Protein AF-A0A914XVG4-F1 (afdb_monomer)

Radius of gyration: 18.45 Å; Cα contacts (8 Å, |Δi|>4): 211; chains: 1; bounding box: 44×39×47 Å

Sequence (156 aa):
MTEAEPIITEIVVTSEISKLAYEGNNMTSNFVELHRAWIVKGKYPEVLQEAWNVYNKKKKSYNTSPSEYSSITRHYVAMALSLGGIELELFELQSDEQLLSIFLQVTFALAVAETELKFEHRDLHWSNILITEDDERPFLQYRWKGTKYTVPTFGV

Structure (mmCIF, N/CA/C/O backbone):
data_AF-A0A914XVG4-F1
#
_entry.id   AF-A0A914XVG4-F1
#
loop_
_atom_site.group_PDB
_atom_site.id
_atom_site.type_symbol
_atom_site.label_atom_id
_atom_site.label_alt_id
_atom_site.label_comp_id
_atom_site.label_asym_id
_atom_site.label_entity_id
_atom_site.label_seq_id
_atom_site.pdbx_PDB_ins_code
_atom_site.Cartn_x
_atom_site.Cartn_y
_atom_site.Cartn_z
_atom_site.occupancy
_atom_site.B_iso_or_equiv
_atom_site.auth_seq_id
_atom_site.auth_comp_id
_atom_site.auth_asym_id
_atom_site.auth_atom_id
_atom_site.pdbx_PDB_model_num
ATOM 1 N N . MET A 1 1 ? 5.856 -23.509 -17.636 1.00 46.81 1 MET A N 1
ATOM 2 C CA . MET A 1 1 ? 4.634 -22.750 -17.286 1.00 46.81 1 MET A CA 1
ATOM 3 C C . MET A 1 1 ? 4.758 -22.131 -15.884 1.00 46.81 1 MET A C 1
ATOM 5 O O . MET A 1 1 ? 3.755 -21.909 -15.239 1.00 46.81 1 MET A O 1
ATOM 9 N N . THR A 1 2 ? 5.975 -21.825 -15.415 1.00 56.88 2 THR A N 1
ATOM 10 C CA . THR A 1 2 ? 6.296 -21.666 -13.981 1.00 56.88 2 THR A CA 1
ATOM 11 C C . THR A 1 2 ? 6.742 -20.256 -13.564 1.00 56.88 2 THR A C 1
ATOM 13 O O . THR A 1 2 ? 6.841 -19.994 -12.376 1.00 56.88 2 THR A O 1
ATOM 16 N N . GLU A 1 3 ? 6.997 -19.325 -14.493 1.00 67.44 3 GLU A N 1
ATOM 17 C CA . GLU A 1 3 ? 7.502 -17.975 -14.148 1.00 67.44 3 GLU A CA 1
ATOM 18 C C . GLU A 1 3 ? 6.398 -16.932 -13.888 1.00 67.44 3 GLU A C 1
ATOM 20 O O . GLU A 1 3 ? 6.654 -15.914 -13.256 1.00 67.44 3 GLU A O 1
ATOM 25 N N . ALA A 1 4 ? 5.169 -17.162 -14.364 1.00 78.00 4 ALA A N 1
ATOM 26 C CA . ALA A 1 4 ? 4.093 -16.164 -14.306 1.00 78.00 4 ALA A CA 1
ATOM 27 C C . ALA A 1 4 ? 3.143 -16.328 -13.107 1.00 78.00 4 ALA A C 1
ATOM 29 O O . ALA A 1 4 ? 2.458 -15.373 -12.747 1.00 7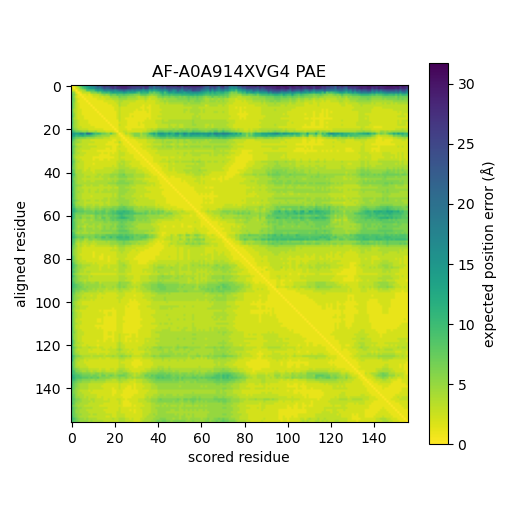8.00 4 ALA A O 1
ATOM 30 N N . GLU A 1 5 ? 3.089 -17.513 -12.491 1.00 84.75 5 GLU A N 1
ATOM 31 C CA . GLU A 1 5 ? 2.145 -17.819 -11.405 1.00 84.75 5 GLU A CA 1
ATOM 32 C C . GLU A 1 5 ? 2.267 -16.875 -10.196 1.00 84.75 5 GLU A C 1
ATOM 34 O O . GLU A 1 5 ? 1.223 -16.405 -9.736 1.00 84.75 5 GLU A O 1
ATOM 39 N N . PRO A 1 6 ? 3.474 -16.504 -9.713 1.00 88.19 6 PRO A N 1
ATOM 40 C CA . PRO A 1 6 ? 3.588 -15.566 -8.595 1.00 88.19 6 PRO A CA 1
ATOM 41 C C . PRO A 1 6 ? 3.013 -14.186 -8.929 1.00 88.19 6 PRO A C 1
ATOM 43 O O . PRO A 1 6 ? 2.318 -13.588 -8.116 1.00 88.19 6 PRO A O 1
ATOM 46 N N . ILE A 1 7 ? 3.236 -13.705 -10.155 1.00 90.69 7 ILE A N 1
ATOM 47 C CA . ILE A 1 7 ? 2.773 -12.382 -10.589 1.00 90.69 7 ILE A CA 1
ATOM 48 C C . ILE A 1 7 ? 1.251 -12.367 -10.760 1.00 90.69 7 ILE A C 1
ATOM 50 O O . ILE A 1 7 ? 0.591 -11.404 -10.386 1.00 90.69 7 ILE A O 1
ATOM 54 N N . ILE A 1 8 ? 0.681 -13.440 -11.312 1.00 91.56 8 ILE A N 1
ATOM 55 C CA . ILE A 1 8 ? -0.776 -13.590 -11.415 1.00 91.56 8 ILE A CA 1
ATOM 56 C C . ILE A 1 8 ? -1.398 -13.636 -10.019 1.00 91.56 8 ILE A C 1
ATOM 58 O O . ILE A 1 8 ? -2.418 -12.989 -9.793 1.00 91.56 8 ILE A O 1
ATOM 62 N N . THR A 1 9 ? -0.778 -14.373 -9.094 1.00 93.44 9 THR A N 1
ATOM 63 C CA . THR A 1 9 ? -1.239 -14.465 -7.703 1.00 93.44 9 THR A CA 1
ATOM 64 C C . THR A 1 9 ? -1.269 -13.088 -7.053 1.00 93.44 9 THR A C 1
ATOM 66 O O . THR A 1 9 ? -2.299 -12.731 -6.492 1.00 93.44 9 THR A O 1
ATOM 69 N N . GLU A 1 10 ? -0.209 -12.291 -7.207 1.00 94.81 10 GLU A N 1
ATOM 70 C CA . GLU A 1 10 ? -0.159 -10.915 -6.700 1.00 94.81 10 GLU A CA 1
ATOM 71 C C . GLU A 1 10 ? -1.318 -10.074 -7.248 1.00 94.81 10 GLU A C 1
ATOM 73 O O . GLU A 1 10 ? -2.114 -9.554 -6.478 1.00 94.81 10 GLU A O 1
ATOM 78 N N . ILE A 1 11 ? -1.503 -10.032 -8.575 1.00 96.06 11 ILE A N 1
ATOM 79 C CA . ILE A 1 11 ? -2.584 -9.252 -9.203 1.00 96.06 11 ILE A CA 1
ATOM 80 C C . ILE A 1 11 ? -3.961 -9.667 -8.667 1.00 96.06 11 ILE A C 1
ATOM 82 O O . ILE A 1 11 ? -4.796 -8.807 -8.379 1.00 96.06 11 ILE A O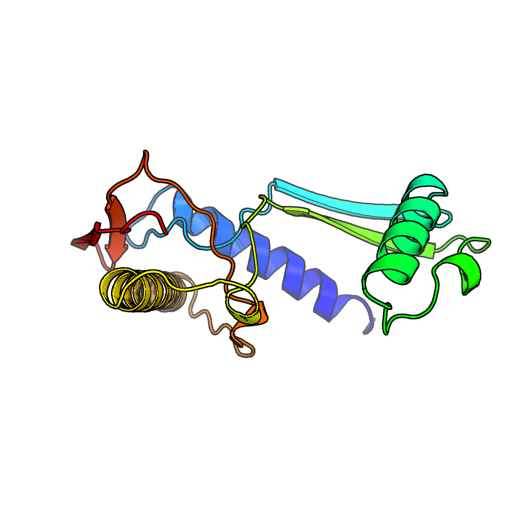 1
ATOM 86 N N . VAL A 1 12 ? -4.219 -10.976 -8.563 1.00 96.25 12 VAL A N 1
ATOM 87 C CA . VAL A 1 12 ? -5.501 -11.499 -8.071 1.00 96.25 12 VAL A CA 1
ATOM 88 C C . VAL A 1 12 ? -5.699 -11.115 -6.611 1.00 96.25 12 VAL A C 1
ATOM 90 O O . VAL A 1 12 ? -6.747 -10.574 -6.274 1.00 96.25 12 VAL A O 1
ATOM 93 N N . VAL A 1 13 ? -4.696 -11.335 -5.760 1.00 96.62 13 VAL A N 1
ATOM 94 C CA . VAL A 1 13 ? -4.773 -10.993 -4.337 1.00 96.62 13 VAL A CA 1
ATOM 95 C C . VAL A 1 13 ? -5.015 -9.499 -4.166 1.00 96.62 13 VAL A C 1
ATOM 97 O O . VAL A 1 13 ? -6.006 -9.147 -3.529 1.00 96.62 13 VAL A O 1
ATOM 100 N N . THR A 1 14 ? -4.202 -8.629 -4.781 1.00 96.94 14 THR A N 1
ATOM 101 C CA . THR A 1 14 ? -4.372 -7.170 -4.693 1.00 96.94 14 THR A CA 1
ATOM 102 C C . THR A 1 14 ? -5.751 -6.738 -5.198 1.00 96.94 14 THR A C 1
ATOM 104 O O . THR A 1 14 ? -6.389 -5.870 -4.600 1.00 96.94 14 THR A O 1
ATOM 107 N N . SER A 1 15 ? -6.258 -7.364 -6.267 1.00 96.69 15 SER A N 1
ATOM 108 C CA . SER A 1 15 ? -7.597 -7.084 -6.791 1.00 96.69 15 SER A CA 1
ATOM 109 C C . SER A 1 15 ? -8.709 -7.478 -5.817 1.00 96.69 15 SER A C 1
ATOM 111 O O . SER A 1 15 ? -9.634 -6.691 -5.624 1.00 96.69 15 SER A O 1
ATOM 113 N N . GLU A 1 16 ? -8.644 -8.660 -5.198 1.00 97.06 16 GLU A N 1
ATOM 114 C CA . GLU A 1 16 ? -9.682 -9.117 -4.268 1.00 97.06 16 GLU A CA 1
ATOM 115 C C . GLU A 1 16 ? -9.678 -8.315 -2.960 1.00 97.06 16 GLU A C 1
ATOM 117 O O . GLU A 1 16 ? -10.743 -7.894 -2.509 1.00 97.06 16 GLU A O 1
ATOM 122 N N . ILE A 1 17 ? -8.506 -8.015 -2.383 1.00 96.69 17 ILE A N 1
ATOM 123 C CA . ILE A 1 17 ? -8.431 -7.214 -1.146 1.00 96.69 17 ILE A CA 1
ATOM 124 C C . ILE A 1 17 ? -8.872 -5.760 -1.366 1.00 96.69 17 ILE A C 1
ATOM 126 O O . ILE A 1 17 ? -9.476 -5.172 -0.472 1.00 96.69 17 ILE A O 1
ATOM 130 N N . SER A 1 18 ? -8.666 -5.197 -2.566 1.00 96.75 18 SER A N 1
ATOM 131 C CA . SER A 1 18 ? -9.144 -3.846 -2.914 1.00 96.75 18 SER A CA 1
ATOM 132 C C . SER A 1 18 ? -10.669 -3.731 -2.829 1.00 96.75 18 SER A C 1
ATOM 134 O O . SER A 1 18 ? -11.205 -2.683 -2.474 1.00 96.75 18 SER A O 1
ATOM 136 N N . LYS A 1 19 ? -11.397 -4.815 -3.127 1.00 96.25 19 LYS A N 1
ATOM 137 C CA . LYS A 1 19 ? -12.869 -4.815 -3.124 1.00 96.25 19 LYS A CA 1
ATOM 138 C C . LYS A 1 19 ? -13.464 -4.700 -1.720 1.00 96.25 19 LYS A C 1
ATOM 140 O O . LYS A 1 19 ? -14.621 -4.300 -1.596 1.00 96.25 19 LYS A O 1
ATOM 145 N N . LEU A 1 20 ? -12.681 -4.987 -0.674 1.00 97.44 20 LEU A N 1
ATOM 146 C CA . LEU A 1 20 ? -13.118 -4.894 0.724 1.00 97.44 20 LEU A CA 1
ATOM 147 C C . LEU A 1 20 ? -13.504 -3.460 1.138 1.00 97.44 20 LEU A C 1
ATOM 149 O O . LEU A 1 20 ? -14.150 -3.279 2.170 1.00 97.44 20 LEU A O 1
ATOM 153 N N . ALA A 1 21 ? -13.160 -2.445 0.339 1.00 96.12 21 ALA A N 1
ATOM 154 C CA . ALA A 1 21 ? -13.480 -1.049 0.623 1.00 96.12 21 ALA A CA 1
ATOM 155 C C . ALA A 1 21 ? -14.953 -0.668 0.381 1.00 96.12 21 ALA A C 1
ATOM 157 O O . ALA A 1 21 ? -15.429 0.299 0.977 1.00 96.12 21 ALA A O 1
ATOM 158 N N . TYR A 1 22 ? -15.689 -1.386 -0.477 1.00 91.06 22 TYR A N 1
ATOM 159 C CA . TYR A 1 22 ? -16.928 -0.843 -1.056 1.00 91.06 22 TYR A CA 1
ATOM 160 C C . TYR A 1 22 ? -18.219 -1.338 -0.403 1.00 91.06 22 TYR A C 1
ATOM 162 O O . TYR A 1 22 ? -19.072 -0.523 -0.049 1.00 91.06 22 TYR A O 1
ATOM 170 N N . GLU A 1 23 ? -18.394 -2.648 -0.222 1.00 81.06 23 GLU A N 1
ATOM 171 C CA . GLU A 1 23 ? -19.638 -3.193 0.329 1.00 81.06 23 GLU A CA 1
ATOM 172 C C . GLU A 1 23 ? -19.479 -4.602 0.907 1.00 81.06 23 GLU A C 1
ATOM 174 O O . GLU A 1 23 ? -18.528 -5.315 0.608 1.00 81.06 23 GLU A O 1
ATOM 179 N N . GLY A 1 24 ? -20.431 -5.004 1.754 1.00 90.62 24 GLY A N 1
ATOM 180 C CA . GLY A 1 24 ? -20.482 -6.340 2.349 1.00 90.62 24 GLY A CA 1
ATOM 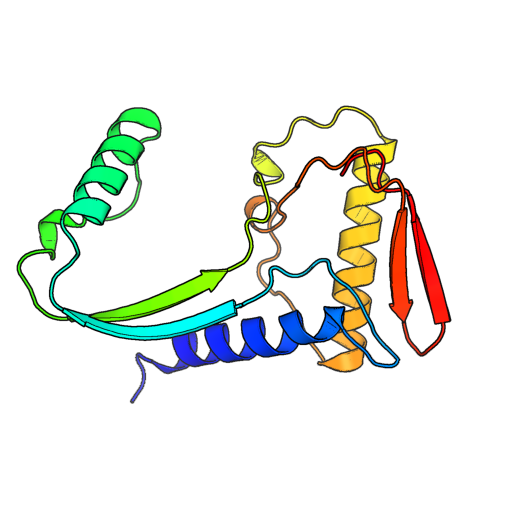181 C C . GLY A 1 24 ? -20.687 -6.328 3.861 1.00 90.62 24 GLY A C 1
ATOM 182 O O . GLY A 1 24 ? -20.982 -5.296 4.467 1.00 90.62 24 GLY A O 1
ATOM 183 N N . ASN A 1 25 ? -20.560 -7.499 4.485 1.00 95.44 25 ASN A N 1
ATOM 184 C CA . ASN A 1 25 ? -20.602 -7.657 5.946 1.00 95.44 25 ASN A CA 1
ATOM 185 C C . ASN A 1 25 ? -19.219 -7.524 6.599 1.00 95.44 25 ASN A C 1
ATOM 187 O O . ASN A 1 25 ? -19.138 -7.395 7.822 1.00 95.44 25 ASN A O 1
ATOM 191 N N . ASN A 1 26 ? -18.163 -7.526 5.789 1.00 97.94 26 ASN A N 1
ATOM 192 C CA . ASN A 1 26 ? -16.779 -7.334 6.186 1.00 97.94 26 ASN A CA 1
ATOM 193 C C . ASN A 1 26 ? -16.190 -6.253 5.269 1.00 97.94 26 ASN A C 1
ATOM 195 O O . ASN A 1 26 ? -16.166 -6.442 4.059 1.00 97.94 26 ASN A O 1
ATOM 199 N N . MET A 1 27 ? -15.806 -5.102 5.822 1.00 98.19 27 MET A N 1
ATOM 200 C CA . MET A 1 27 ? -15.360 -3.936 5.059 1.00 98.19 27 MET A CA 1
ATOM 201 C C . MET A 1 27 ? -14.198 -3.216 5.741 1.00 98.19 27 MET A C 1
ATOM 203 O O . MET A 1 27 ? -14.248 -2.962 6.949 1.00 98.19 27 MET A O 1
ATOM 207 N N . THR A 1 28 ? -13.198 -2.847 4.944 1.00 98.25 28 THR A N 1
ATOM 208 C CA . THR A 1 28 ? -12.021 -2.054 5.324 1.00 98.25 28 THR A CA 1
ATOM 209 C C . THR A 1 28 ? -11.486 -1.317 4.097 1.00 98.25 28 THR A C 1
ATOM 211 O O . THR A 1 28 ? -11.481 -1.870 3.002 1.00 98.25 28 THR A O 1
ATOM 214 N N . SER A 1 29 ? -11.017 -0.082 4.274 1.00 96.25 29 SER A N 1
ATOM 215 C CA . SER A 1 29 ? -10.405 0.729 3.212 1.00 96.25 29 SER A CA 1
ATOM 216 C C . SER A 1 29 ? -8.880 0.826 3.334 1.00 96.25 29 SER A C 1
ATOM 218 O O . SER A 1 29 ? -8.283 1.736 2.770 1.00 96.25 29 SER A O 1
ATOM 220 N N . ASN A 1 30 ? -8.254 -0.046 4.128 1.00 97.38 30 ASN A N 1
ATOM 221 C CA . ASN A 1 30 ? -6.845 0.084 4.518 1.00 97.38 30 ASN A CA 1
ATOM 222 C C . ASN A 1 30 ? -5.872 -0.680 3.610 1.00 97.38 30 ASN A C 1
ATOM 224 O O . ASN A 1 30 ? -4.664 -0.547 3.771 1.00 97.38 30 ASN A O 1
ATOM 228 N N . PHE A 1 31 ? -6.372 -1.472 2.659 1.00 97.62 31 PHE A N 1
ATOM 229 C CA . PHE A 1 31 ? -5.533 -2.044 1.608 1.00 97.62 31 PHE A CA 1
ATOM 230 C C . PHE A 1 31 ? -5.388 -1.054 0.454 1.00 97.62 31 PHE A C 1
ATOM 232 O O . PHE A 1 31 ? -6.341 -0.361 0.095 1.00 97.62 31 PHE A O 1
ATOM 239 N N . VAL A 1 32 ? -4.199 -1.007 -0.148 1.00 96.12 32 VAL A N 1
ATOM 240 C CA . VAL A 1 32 ? -3.939 -0.161 -1.316 1.00 96.12 32 VAL A CA 1
ATOM 241 C C . VAL A 1 32 ? -4.803 -0.624 -2.488 1.00 96.12 32 VAL A C 1
ATOM 243 O O . VAL A 1 32 ? -4.742 -1.783 -2.897 1.00 96.12 32 VAL A O 1
ATOM 246 N N . GLU A 1 33 ? -5.594 0.294 -3.040 1.00 96.81 33 GLU A N 1
ATOM 247 C CA . GLU A 1 33 ? -6.491 -0.007 -4.153 1.00 96.81 33 GLU A CA 1
ATOM 248 C C . GLU A 1 33 ? -5.705 -0.262 -5.447 1.00 96.81 33 GLU A C 1
ATOM 250 O O . GLU A 1 33 ? -4.916 0.574 -5.892 1.00 96.81 33 GLU A O 1
ATOM 255 N N . LEU A 1 34 ? -5.972 -1.400 -6.088 1.00 97.44 34 LEU A N 1
ATOM 256 C CA . LEU A 1 34 ? -5.576 -1.677 -7.462 1.00 97.44 34 LEU A CA 1
ATOM 257 C C . LEU A 1 34 ? -6.589 -1.081 -8.432 1.00 97.44 34 LEU A C 1
ATOM 259 O O . LEU A 1 34 ? -7.667 -1.633 -8.645 1.00 97.44 34 LEU A O 1
ATOM 263 N N . HIS A 1 35 ? -6.193 -0.009 -9.113 1.00 96.88 35 HIS A N 1
ATOM 264 C CA . HIS A 1 35 ? -7.017 0.577 -10.161 1.00 96.88 35 HIS A CA 1
ATOM 265 C C . HIS A 1 35 ? -7.005 -0.286 -11.423 1.00 96.88 35 HIS A C 1
ATOM 267 O O . HIS A 1 35 ? -8.055 -0.540 -12.017 1.00 96.88 35 HIS A O 1
ATOM 273 N N . ARG A 1 36 ? -5.811 -0.693 -11.884 1.00 97.00 36 ARG A N 1
ATOM 274 C CA . ARG A 1 36 ? -5.615 -1.456 -13.131 1.00 97.00 36 ARG A CA 1
ATOM 275 C C . ARG A 1 36 ? -4.294 -2.222 -13.131 1.00 97.00 36 ARG A C 1
ATOM 277 O O . ARG A 1 36 ? -3.305 -1.756 -12.575 1.00 97.00 36 ARG A O 1
ATOM 284 N N . ALA A 1 37 ? -4.263 -3.338 -13.855 1.00 96.69 37 ALA A N 1
ATOM 285 C CA . ALA A 1 37 ? -3.046 -4.076 -14.178 1.00 96.69 37 ALA A CA 1
ATOM 286 C C . ALA A 1 37 ? -2.947 -4.318 -15.692 1.00 96.69 37 ALA A C 1
ATOM 288 O O . ALA A 1 37 ? -3.953 -4.576 -16.357 1.00 96.69 37 ALA A O 1
ATOM 289 N N . TRP A 1 38 ? -1.734 -4.251 -16.240 1.00 95.88 38 TRP A N 1
ATOM 290 C CA . TRP A 1 38 ? -1.452 -4.496 -17.654 1.00 95.88 38 TRP A CA 1
ATOM 291 C C . TRP A 1 38 ? -0.273 -5.442 -17.824 1.00 95.88 38 TRP A C 1
ATOM 293 O O . TRP A 1 38 ? 0.723 -5.343 -17.109 1.00 95.88 38 TRP A O 1
ATOM 303 N N . ILE A 1 39 ? -0.351 -6.285 -18.853 1.00 94.25 39 ILE A N 1
ATOM 304 C CA . ILE A 1 39 ? 0.820 -6.954 -19.416 1.00 94.25 39 ILE A CA 1
ATOM 305 C C . ILE A 1 39 ? 1.317 -6.087 -20.570 1.00 94.25 39 ILE A C 1
ATOM 307 O O . ILE A 1 39 ? 0.609 -5.878 -21.556 1.00 94.25 39 ILE A O 1
ATOM 311 N N . VAL A 1 40 ? 2.536 -5.576 -20.446 1.00 94.62 40 VAL A N 1
ATOM 312 C CA . VAL A 1 40 ? 3.163 -4.688 -21.427 1.00 94.62 40 VAL A CA 1
ATOM 313 C C . VAL A 1 40 ? 4.313 -5.428 -22.095 1.00 94.62 40 VAL A C 1
ATOM 315 O O . VAL A 1 40 ? 5.069 -6.131 -21.432 1.00 94.62 40 VAL A O 1
ATOM 318 N N . LYS A 1 41 ? 4.478 -5.264 -23.410 1.00 95.81 41 LYS A N 1
ATOM 319 C CA . LYS A 1 41 ? 5.628 -5.789 -24.155 1.00 95.81 41 LYS A CA 1
ATOM 320 C C . LYS A 1 41 ? 6.376 -4.641 -24.815 1.00 95.81 41 LYS A C 1
ATOM 322 O O . LYS A 1 41 ? 5.803 -3.929 -25.633 1.00 95.81 41 LYS A O 1
ATOM 327 N N . GLY A 1 42 ? 7.654 -4.479 -24.496 1.00 96.00 42 GLY A N 1
ATOM 328 C CA . GLY A 1 42 ? 8.446 -3.377 -25.035 1.00 96.00 42 GLY A CA 1
ATOM 329 C C . GLY A 1 42 ? 9.854 -3.314 -24.467 1.00 96.00 42 GLY A C 1
ATOM 330 O O . GLY A 1 42 ? 10.269 -4.183 -23.703 1.00 96.00 42 GLY A O 1
ATOM 331 N N . LYS A 1 43 ? 10.590 -2.283 -24.879 1.00 96.56 43 LYS A N 1
ATOM 332 C CA . LYS A 1 43 ? 11.840 -1.861 -24.239 1.00 96.56 43 LYS A CA 1
ATOM 333 C C . LYS A 1 43 ? 11.524 -1.072 -22.969 1.00 96.56 43 LYS A C 1
ATOM 335 O O . LYS A 1 43 ? 10.439 -0.500 -22.866 1.00 96.56 43 LYS A O 1
ATOM 340 N N . TYR A 1 44 ? 12.466 -1.011 -22.032 1.00 95.75 44 TYR A N 1
ATOM 341 C CA . TYR A 1 44 ? 12.265 -0.241 -20.805 1.00 95.75 44 TYR A CA 1
ATOM 342 C C . TYR A 1 44 ? 12.180 1.270 -21.125 1.00 95.75 44 TYR A C 1
ATOM 344 O O . TYR A 1 44 ? 13.117 1.801 -21.732 1.00 95.75 44 TYR A O 1
ATOM 352 N N . PRO A 1 45 ? 11.090 1.974 -20.760 1.00 94.94 45 PRO A N 1
ATOM 353 C CA . PRO A 1 45 ? 10.880 3.376 -21.131 1.00 94.94 45 PRO A CA 1
ATOM 354 C C . PRO A 1 45 ? 11.999 4.298 -20.644 1.00 94.94 45 PRO A C 1
ATOM 356 O O . PRO A 1 45 ? 12.376 4.243 -19.477 1.00 94.94 45 PRO A O 1
ATOM 359 N N . GLU A 1 46 ? 12.495 5.177 -21.516 1.00 95.44 46 GLU A N 1
ATOM 360 C CA . GLU A 1 46 ? 13.585 6.118 -21.209 1.00 95.44 46 GLU A CA 1
ATOM 361 C C . GLU A 1 46 ? 13.259 7.009 -20.002 1.00 95.44 46 GLU A C 1
ATOM 363 O O . GLU A 1 46 ? 14.045 7.079 -19.062 1.00 95.44 46 GLU A O 1
ATOM 368 N N . VAL A 1 47 ? 12.035 7.540 -19.942 1.00 96.81 47 VAL A N 1
ATOM 369 C CA . VAL A 1 47 ? 11.538 8.330 -18.801 1.00 96.81 47 VAL A CA 1
ATOM 370 C C . VAL A 1 47 ? 11.633 7.585 -17.457 1.00 96.81 47 VAL A C 1
ATOM 372 O O . VAL A 1 47 ? 11.934 8.187 -16.428 1.00 96.81 47 VAL A O 1
ATOM 375 N N . LEU A 1 48 ? 11.437 6.260 -17.442 1.00 96.25 48 LEU A N 1
ATOM 376 C CA . LEU A 1 48 ? 11.575 5.454 -16.223 1.00 96.25 48 LEU A CA 1
ATOM 377 C C . LEU A 1 48 ? 13.044 5.145 -15.897 1.00 96.25 48 LEU A C 1
ATOM 379 O O . LEU A 1 48 ? 13.377 4.961 -14.727 1.00 96.25 48 LEU A O 1
ATOM 383 N N . GLN A 1 49 ? 13.932 5.102 -16.898 1.00 95.75 49 GLN A N 1
ATOM 384 C CA . GLN A 1 49 ? 15.383 4.999 -16.673 1.00 95.75 49 GLN A CA 1
ATOM 385 C C . GLN A 1 49 ? 15.912 6.280 -16.029 1.00 95.75 49 GLN A C 1
ATOM 387 O O . GLN A 1 49 ? 16.672 6.224 -15.064 1.00 95.75 49 GLN A O 1
ATOM 392 N N . GLU A 1 50 ? 15.475 7.438 -16.524 1.00 96.88 50 GLU A N 1
ATOM 393 C CA . GLU A 1 50 ? 15.812 8.737 -15.945 1.00 96.88 50 GLU A CA 1
ATOM 394 C C . GLU A 1 50 ? 15.323 8.846 -14.498 1.00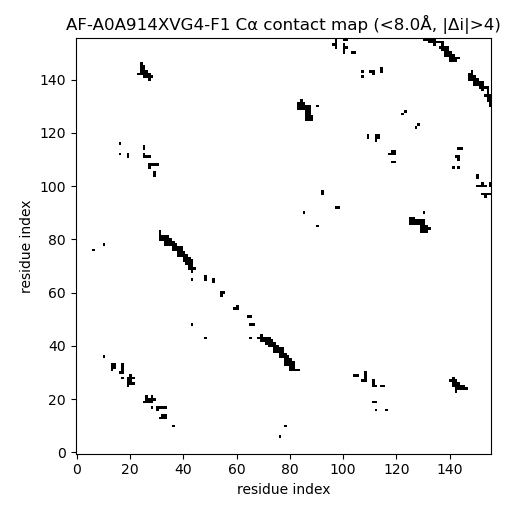 96.88 50 GLU A C 1
ATOM 396 O O . GLU A 1 50 ? 16.104 9.200 -13.611 1.00 96.88 50 GLU A O 1
ATOM 401 N N . ALA A 1 51 ? 14.070 8.458 -14.231 1.00 97.19 51 ALA A N 1
ATOM 402 C CA . ALA A 1 51 ? 13.522 8.423 -12.877 1.00 97.19 51 ALA A CA 1
ATOM 403 C C . ALA A 1 51 ? 14.343 7.513 -11.944 1.00 97.19 51 ALA A C 1
ATOM 405 O O . ALA A 1 51 ? 14.674 7.909 -10.823 1.00 97.19 51 ALA A O 1
ATOM 406 N N . TRP A 1 52 ? 14.744 6.328 -12.422 1.00 97.44 52 TRP A N 1
ATOM 407 C CA . TRP A 1 52 ? 15.610 5.423 -11.667 1.00 97.44 52 TRP A CA 1
ATOM 408 C C . TRP A 1 52 ? 16.983 6.048 -11.377 1.00 97.44 52 TRP A C 1
ATOM 410 O O . TRP A 1 52 ? 17.455 5.984 -10.244 1.00 97.44 52 TRP A O 1
ATOM 420 N N . ASN A 1 53 ? 17.604 6.721 -12.352 1.00 96.50 53 ASN A N 1
ATOM 421 C CA . ASN A 1 53 ? 18.894 7.399 -12.170 1.00 96.50 53 ASN A CA 1
ATOM 422 C C . ASN A 1 53 ? 18.815 8.512 -11.115 1.00 96.50 53 ASN A C 1
ATOM 424 O O . ASN A 1 53 ? 19.700 8.629 -10.260 1.00 96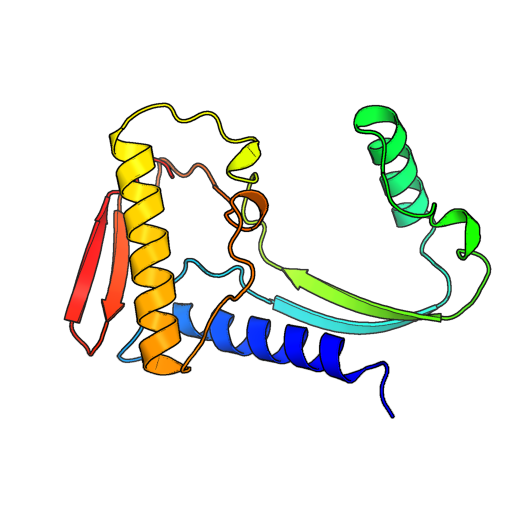.50 53 ASN A O 1
ATOM 428 N N . VAL A 1 54 ? 17.743 9.313 -11.145 1.00 97.56 54 VAL A N 1
ATOM 429 C CA . VAL A 1 54 ? 17.485 10.357 -10.142 1.00 97.56 54 VAL A CA 1
ATOM 430 C C . VAL A 1 54 ? 17.333 9.742 -8.752 1.00 97.56 54 VAL A C 1
ATOM 432 O O . VAL A 1 54 ? 17.932 10.244 -7.798 1.00 97.56 54 VAL A O 1
ATOM 435 N N . TYR A 1 55 ? 16.577 8.650 -8.630 1.00 96.56 55 TYR A N 1
ATOM 436 C CA . TYR A 1 55 ? 16.414 7.935 -7.366 1.00 96.56 55 TYR A CA 1
ATOM 437 C C . TYR A 1 55 ? 17.746 7.360 -6.863 1.00 96.56 55 TYR A C 1
ATOM 439 O O . TYR A 1 55 ? 18.144 7.626 -5.729 1.00 96.56 55 TYR A O 1
ATOM 447 N N . ASN A 1 56 ? 18.482 6.637 -7.714 1.00 96.69 56 ASN A N 1
ATOM 448 C CA . ASN A 1 56 ? 19.744 5.988 -7.362 1.00 96.69 56 ASN A CA 1
ATOM 449 C C . ASN A 1 56 ? 20.795 6.998 -6.876 1.00 96.69 56 ASN A C 1
ATOM 451 O O . ASN A 1 56 ? 21.474 6.755 -5.883 1.00 96.69 56 ASN A O 1
ATOM 455 N N . LYS A 1 57 ? 20.875 8.177 -7.504 1.00 96.56 57 LYS A N 1
ATOM 456 C CA . LYS A 1 57 ? 21.774 9.252 -7.058 1.00 96.56 57 LYS A CA 1
ATOM 457 C C . LYS A 1 57 ? 21.426 9.779 -5.659 1.00 96.56 57 LYS A C 1
ATOM 459 O O . LYS A 1 57 ? 22.326 10.193 -4.935 1.00 96.56 57 LYS A O 1
ATOM 464 N N . LYS A 1 58 ? 20.139 9.800 -5.291 1.00 95.50 58 LYS A N 1
ATOM 465 C CA . LYS A 1 58 ? 19.658 10.340 -4.007 1.00 95.50 58 LYS A CA 1
ATOM 466 C C . LYS A 1 58 ? 19.670 9.317 -2.871 1.00 95.50 58 LYS A C 1
ATOM 468 O O . LYS A 1 58 ? 19.987 9.680 -1.746 1.00 95.50 58 LYS A O 1
ATOM 473 N N . LYS A 1 59 ? 19.269 8.075 -3.148 1.00 92.25 59 LYS A N 1
ATOM 474 C CA . LYS A 1 59 ? 18.974 7.052 -2.130 1.00 92.25 59 LYS A CA 1
ATOM 475 C C . LYS A 1 59 ? 19.835 5.794 -2.239 1.00 92.25 59 LYS A C 1
ATOM 477 O O . LYS A 1 59 ? 19.801 4.996 -1.315 1.00 92.25 59 LYS A O 1
ATOM 482 N N . LYS A 1 60 ? 20.627 5.653 -3.312 1.00 93.38 60 LYS A N 1
ATOM 483 C CA . LYS A 1 60 ? 21.371 4.439 -3.688 1.00 93.38 60 LYS A CA 1
ATOM 484 C C . LYS A 1 60 ? 20.447 3.224 -3.829 1.00 93.38 60 LYS A C 1
ATOM 486 O O . LYS A 1 60 ? 20.013 2.622 -2.858 1.00 93.38 60 LYS A O 1
ATOM 491 N N . SER A 1 61 ? 20.162 2.843 -5.068 1.00 92.44 61 SER A N 1
ATOM 492 C CA . SER A 1 61 ? 19.391 1.640 -5.367 1.00 92.44 61 SER A CA 1
ATOM 493 C C . SER A 1 61 ? 20.244 0.389 -5.154 1.00 92.44 61 SER A C 1
ATOM 495 O O . SER A 1 61 ? 21.414 0.353 -5.535 1.00 92.44 61 SER A O 1
ATOM 497 N N . TYR A 1 62 ? 19.634 -0.647 -4.583 1.00 93.44 62 TYR A N 1
ATOM 498 C CA . TYR A 1 62 ? 20.206 -1.994 -4.511 1.00 93.44 62 TYR A CA 1
ATOM 499 C C . TYR A 1 62 ? 19.834 -2.856 -5.729 1.00 93.44 62 TYR A C 1
ATOM 501 O O . TYR A 1 62 ? 20.344 -3.965 -5.872 1.00 93.44 62 TYR A O 1
ATOM 509 N N . ASN A 1 63 ? 18.964 -2.351 -6.611 1.00 94.19 63 ASN A N 1
ATOM 510 C CA . ASN A 1 63 ? 18.482 -3.078 -7.780 1.00 94.19 63 ASN A CA 1
ATOM 511 C C . ASN A 1 63 ? 19.424 -2.907 -8.976 1.00 94.19 63 ASN A C 1
ATOM 513 O O . ASN A 1 63 ? 20.069 -1.871 -9.140 1.00 94.19 63 ASN A O 1
ATOM 517 N N . THR A 1 64 ? 19.434 -3.909 -9.855 1.00 94.19 64 THR A N 1
ATOM 518 C CA . THR A 1 64 ? 20.074 -3.853 -11.175 1.00 94.19 64 THR A CA 1
ATOM 519 C C . THR A 1 64 ? 19.595 -2.629 -11.954 1.00 94.19 64 THR A C 1
ATOM 521 O O . THR A 1 64 ? 18.389 -2.369 -12.035 1.00 94.19 64 THR A O 1
ATOM 524 N N . SER A 1 65 ? 20.530 -1.893 -12.556 1.00 95.31 65 SER A N 1
ATOM 525 C CA . SER A 1 65 ? 20.189 -0.697 -13.325 1.00 95.31 65 SER A CA 1
ATOM 526 C C . SER A 1 65 ? 19.340 -1.077 -14.543 1.00 95.31 65 SER A C 1
ATOM 528 O O . SER A 1 65 ? 19.732 -1.974 -15.298 1.00 95.31 65 SER A O 1
ATOM 530 N N . PRO A 1 66 ? 18.225 -0.374 -14.825 1.00 94.81 66 PRO A N 1
ATOM 531 C CA . PRO A 1 66 ? 17.445 -0.612 -16.034 1.00 94.81 66 PRO A CA 1
ATOM 532 C C . PRO A 1 66 ? 18.236 -0.470 -17.336 1.00 94.81 66 PRO A C 1
ATOM 534 O O . PRO A 1 66 ? 17.871 -1.082 -18.339 1.00 94.81 66 PRO A O 1
ATOM 537 N N . SER A 1 67 ? 19.352 0.269 -17.320 1.00 94.19 67 SER A N 1
ATOM 538 C CA . SER A 1 67 ? 20.269 0.385 -18.461 1.00 94.19 67 SER A CA 1
ATOM 539 C C . SER A 1 67 ? 20.820 -0.963 -18.939 1.00 94.19 67 SER A C 1
ATOM 541 O O . SER A 1 67 ? 21.177 -1.096 -20.105 1.00 94.19 67 SER A O 1
ATOM 543 N N . GLU A 1 68 ? 20.896 -1.965 -18.058 1.00 95.12 68 GLU A N 1
ATOM 544 C CA . GLU A 1 68 ? 21.428 -3.294 -18.383 1.00 95.12 68 GLU A CA 1
ATOM 545 C C . GLU A 1 68 ? 20.496 -4.100 -19.297 1.00 95.12 68 GLU A C 1
ATOM 547 O O . GLU A 1 68 ? 20.939 -5.002 -20.005 1.00 95.12 68 GLU A O 1
ATOM 552 N N . TYR A 1 69 ? 19.201 -3.774 -19.312 1.00 93.50 69 TYR A N 1
ATOM 553 C CA . TYR A 1 69 ? 18.196 -4.501 -20.088 1.00 93.50 69 TYR A CA 1
ATOM 554 C C . TYR A 1 69 ? 17.291 -3.599 -20.934 1.00 93.50 69 TYR A C 1
ATOM 556 O O . TYR A 1 69 ? 16.402 -4.105 -21.621 1.00 93.50 69 TYR A O 1
ATOM 564 N N . SER A 1 70 ? 17.513 -2.282 -20.943 1.00 92.50 70 SER A N 1
ATOM 565 C CA . SER A 1 70 ? 16.646 -1.320 -21.632 1.00 92.50 70 SER A CA 1
ATOM 566 C C . SER A 1 70 ? 16.640 -1.451 -23.154 1.00 92.50 70 SER A C 1
ATOM 568 O O . SER A 1 70 ? 15.661 -1.081 -23.801 1.00 92.50 70 SER A O 1
ATOM 570 N N . SER A 1 71 ? 17.685 -2.023 -23.751 1.00 92.62 71 SER A N 1
ATOM 571 C CA . SER A 1 71 ? 17.764 -2.250 -25.198 1.00 92.62 71 SER A CA 1
ATOM 572 C C . SER A 1 71 ? 16.962 -3.470 -25.676 1.00 92.62 71 SER A C 1
ATOM 574 O O . SER A 1 71 ? 16.693 -3.587 -26.876 1.00 92.62 71 SER A O 1
ATOM 576 N N . ILE A 1 72 ? 16.539 -4.349 -24.759 1.00 94.88 72 ILE A N 1
ATOM 577 C CA . ILE A 1 72 ? 15.890 -5.631 -25.050 1.00 94.88 72 ILE A CA 1
ATOM 578 C C . ILE A 1 72 ? 14.372 -5.492 -24.899 1.00 94.88 72 ILE A C 1
ATOM 580 O O . ILE A 1 72 ? 13.874 -4.915 -23.938 1.00 94.88 72 ILE A O 1
ATOM 584 N N . THR A 1 73 ? 13.614 -6.053 -25.844 1.00 96.19 73 THR A N 1
ATOM 585 C CA . THR A 1 73 ? 12.151 -6.142 -25.715 1.00 96.19 73 THR A CA 1
ATOM 586 C C . THR A 1 73 ? 11.775 -7.293 -24.789 1.00 96.19 73 THR A C 1
ATOM 588 O O . THR A 1 73 ? 12.148 -8.436 -25.052 1.00 96.19 73 THR A O 1
ATOM 591 N N . ARG A 1 74 ? 11.016 -7.009 -23.730 1.00 92.81 74 ARG A N 1
ATOM 592 C CA . ARG A 1 74 ? 10.574 -7.997 -22.733 1.00 92.81 74 ARG A CA 1
ATOM 593 C C . ARG A 1 74 ? 9.101 -7.791 -22.388 1.00 92.81 74 ARG A C 1
ATOM 595 O O . ARG A 1 74 ? 8.501 -6.797 -22.797 1.00 92.81 74 ARG A O 1
ATOM 602 N N . HIS A 1 75 ? 8.524 -8.755 -21.676 1.00 92.38 75 HIS A N 1
ATOM 603 C CA . HIS A 1 75 ? 7.217 -8.592 -21.049 1.00 92.38 75 HIS A CA 1
ATOM 604 C C . HIS A 1 75 ? 7.396 -8.040 -19.635 1.00 92.38 75 HIS A C 1
ATOM 606 O O . HIS A 1 75 ? 8.313 -8.450 -18.925 1.00 92.38 75 HIS A O 1
ATOM 612 N N . TYR A 1 76 ? 6.505 -7.138 -19.250 1.00 92.69 76 TYR A N 1
ATOM 613 C CA . TYR A 1 76 ? 6.415 -6.535 -17.929 1.00 92.69 76 TYR A CA 1
ATOM 614 C C . TYR A 1 76 ? 4.971 -6.618 -17.448 1.00 92.69 76 TYR A C 1
ATOM 616 O O . TYR A 1 76 ? 4.042 -6.571 -18.257 1.00 92.69 76 TYR A O 1
ATOM 624 N N . VAL A 1 77 ? 4.791 -6.682 -16.135 1.00 94.19 77 VAL A N 1
ATOM 625 C CA . VAL A 1 77 ? 3.508 -6.393 -15.500 1.00 94.19 77 VAL A CA 1
ATOM 626 C C . VAL A 1 77 ? 3.595 -5.006 -14.886 1.00 94.19 77 VAL A C 1
ATOM 628 O O . VAL A 1 77 ? 4.538 -4.707 -14.159 1.00 94.19 77 VAL A O 1
ATOM 631 N N . ALA A 1 78 ? 2.628 -4.157 -15.214 1.00 95.12 78 ALA A N 1
ATOM 632 C CA . ALA A 1 78 ? 2.476 -2.833 -14.629 1.00 95.12 78 ALA A CA 1
ATOM 633 C C . ALA A 1 78 ? 1.167 -2.795 -13.841 1.00 95.12 78 ALA A C 1
ATOM 635 O O . ALA A 1 78 ? 0.114 -3.104 -14.399 1.00 95.12 78 ALA A O 1
ATOM 636 N N . MET A 1 79 ? 1.233 -2.409 -12.569 1.00 96.94 79 MET A N 1
ATOM 637 C CA . MET A 1 79 ? 0.070 -2.215 -11.702 1.00 96.94 79 MET A CA 1
ATOM 638 C C . MET A 1 79 ? -0.040 -0.733 -11.345 1.00 96.94 79 MET A C 1
ATOM 640 O O . MET A 1 79 ? 0.938 -0.130 -10.909 1.00 96.94 79 MET A O 1
ATOM 644 N N . ALA A 1 80 ? -1.213 -0.143 -11.562 1.00 97.75 80 ALA A N 1
ATOM 645 C CA . ALA A 1 80 ? -1.544 1.193 -11.086 1.00 97.75 80 ALA A CA 1
ATOM 646 C C . ALA A 1 80 ? -2.286 1.067 -9.755 1.00 97.75 80 ALA A C 1
ATOM 648 O O . ALA A 1 80 ? -3.402 0.544 -9.717 1.00 97.75 80 ALA A O 1
ATOM 649 N N . LEU A 1 81 ? -1.643 1.550 -8.696 1.00 97.62 81 LEU A N 1
ATOM 650 C CA . LEU A 1 81 ? -2.093 1.477 -7.312 1.00 97.62 81 LEU A CA 1
ATOM 651 C C . LEU A 1 81 ? -2.341 2.885 -6.759 1.00 97.62 81 LEU A C 1
ATOM 653 O O . LEU A 1 81 ? -1.692 3.838 -7.202 1.00 97.62 81 LEU A O 1
ATOM 657 N N . SER A 1 82 ? -3.232 3.005 -5.776 1.00 96.81 82 SER A N 1
ATOM 658 C CA . SER A 1 82 ? -3.367 4.228 -4.978 1.00 96.81 82 SER A CA 1
ATOM 659 C C . SER A 1 82 ? -2.055 4.581 -4.269 1.00 96.81 82 SER A C 1
ATOM 661 O O . SER A 1 82 ? -1.292 3.707 -3.855 1.00 96.81 82 SER A O 1
ATOM 663 N N . LEU A 1 83 ? -1.791 5.878 -4.095 1.00 96.25 83 LEU A N 1
ATOM 664 C CA . LEU A 1 83 ? -0.680 6.341 -3.262 1.00 96.25 83 LEU A CA 1
ATOM 665 C C . LEU A 1 83 ? -1.018 6.084 -1.788 1.00 96.25 83 LEU A C 1
ATOM 667 O O . LEU A 1 83 ? -1.976 6.655 -1.280 1.00 96.25 83 LEU A O 1
ATOM 671 N N . GLY A 1 84 ? -0.233 5.234 -1.120 1.00 94.44 84 GLY A N 1
ATOM 672 C CA . GLY A 1 84 ? -0.413 4.902 0.301 1.00 94.44 84 GLY A CA 1
ATOM 673 C C . GLY A 1 84 ? 0.353 5.800 1.278 1.00 94.44 84 GLY A C 1
ATOM 674 O O . GLY A 1 84 ? 0.218 5.629 2.485 1.00 94.44 84 GLY A O 1
ATOM 675 N N . GLY A 1 85 ? 1.152 6.745 0.773 1.00 96.19 85 GLY A N 1
ATOM 676 C CA . GLY A 1 85 ? 1.983 7.635 1.586 1.00 96.19 85 GLY A CA 1
ATOM 677 C C . GLY A 1 85 ? 3.394 7.086 1.808 1.00 96.19 85 GLY A C 1
ATOM 678 O O . GLY A 1 85 ? 4.003 6.575 0.863 1.00 96.19 85 GLY A O 1
ATOM 679 N N . ILE A 1 86 ? 3.936 7.242 3.017 1.00 96.31 86 ILE A N 1
ATOM 680 C CA . ILE A 1 86 ? 5.299 6.803 3.359 1.00 96.31 86 ILE A CA 1
ATOM 681 C C . ILE A 1 86 ? 5.288 5.530 4.197 1.00 96.31 86 ILE A C 1
ATOM 683 O O . ILE A 1 86 ? 4.350 5.267 4.938 1.00 96.31 86 ILE A O 1
ATOM 687 N N . GLU A 1 87 ? 6.335 4.725 4.074 1.00 96.56 87 GLU A N 1
ATOM 688 C CA . GLU A 1 87 ? 6.474 3.494 4.846 1.00 96.56 87 GLU A CA 1
ATOM 689 C C . GLU A 1 87 ? 6.649 3.769 6.347 1.00 96.56 87 GLU A C 1
ATOM 691 O O . GLU A 1 87 ? 7.335 4.720 6.728 1.00 96.56 87 GLU A O 1
ATOM 696 N N . LEU A 1 88 ? 6.072 2.917 7.204 1.00 97.25 88 LEU A N 1
ATOM 697 C CA . LEU A 1 88 ? 6.139 3.064 8.664 1.00 97.25 88 LEU A CA 1
ATOM 698 C C . LEU A 1 88 ? 7.586 3.067 9.179 1.00 97.25 88 LEU A C 1
ATOM 700 O O . LEU A 1 88 ? 7.877 3.728 10.167 1.00 97.25 88 LEU A O 1
ATOM 704 N N . GLU A 1 89 ? 8.503 2.378 8.492 1.00 95.38 89 GLU A N 1
ATOM 705 C CA . GLU A 1 89 ? 9.939 2.389 8.810 1.00 95.38 89 GLU A CA 1
ATOM 706 C C . GLU A 1 89 ? 10.564 3.797 8.731 1.00 95.38 89 GLU A C 1
ATOM 708 O O . GLU A 1 89 ? 11.528 4.086 9.439 1.00 95.38 89 GLU A O 1
ATOM 713 N N . LEU A 1 90 ? 10.006 4.683 7.902 1.00 94.50 90 LEU A N 1
ATOM 714 C CA . LEU A 1 90 ? 10.454 6.068 7.740 1.00 94.50 90 LEU A CA 1
ATOM 715 C C . LEU A 1 90 ? 9.514 7.092 8.389 1.00 94.50 90 LEU A C 1
ATOM 717 O O . LEU A 1 90 ? 9.810 8.286 8.340 1.00 94.50 90 LEU A O 1
ATOM 721 N N . PHE A 1 91 ? 8.383 6.657 8.946 1.00 96.88 91 PHE A N 1
ATOM 722 C CA . PHE A 1 91 ? 7.382 7.546 9.525 1.00 96.88 91 PHE A CA 1
ATOM 723 C C . PHE A 1 91 ? 7.776 7.971 10.946 1.00 96.88 91 PHE A C 1
ATOM 725 O O . PHE A 1 91 ? 8.064 7.139 11.807 1.00 96.88 91 PHE A O 1
ATOM 732 N N . GLU A 1 92 ? 7.756 9.278 11.212 1.00 96.06 92 GLU A N 1
ATOM 733 C CA . GLU A 1 92 ? 8.015 9.829 12.543 1.00 96.06 92 GLU A CA 1
ATOM 734 C C . GLU A 1 92 ? 6.706 9.921 13.339 1.00 96.06 92 GLU A C 1
ATOM 736 O O . GLU A 1 92 ? 5.910 10.838 13.142 1.00 96.06 92 GLU A O 1
ATOM 741 N N . LEU A 1 93 ? 6.492 8.975 14.259 1.00 95.25 93 LEU A N 1
ATOM 742 C CA . LEU A 1 93 ? 5.345 8.991 15.174 1.00 95.25 93 LEU A CA 1
ATOM 743 C C . LEU A 1 93 ? 5.353 10.251 16.047 1.00 95.25 93 LEU A C 1
ATOM 745 O O . LEU A 1 93 ? 6.347 10.551 16.710 1.00 95.25 93 LEU A O 1
ATOM 749 N N . GLN A 1 94 ? 4.216 10.942 16.098 1.00 95.25 94 GLN A N 1
ATOM 750 C CA . GLN A 1 94 ? 4.046 12.168 16.879 1.00 95.25 94 GLN A CA 1
A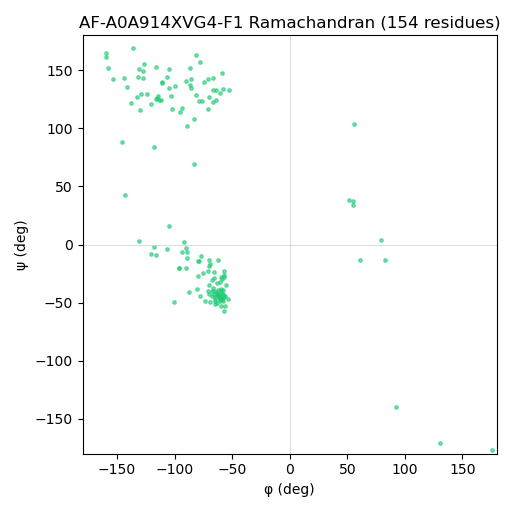TOM 751 C C . GLN A 1 94 ? 3.418 11.912 18.256 1.00 95.25 94 GLN A C 1
ATOM 753 O O . GLN A 1 94 ? 3.549 12.747 19.153 1.00 95.25 94 GLN A O 1
ATOM 758 N N . SER A 1 95 ? 2.735 10.775 18.447 1.00 96.56 95 SER A N 1
ATOM 759 C CA . SER A 1 95 ? 2.119 10.423 19.731 1.00 96.56 95 SER A CA 1
ATOM 760 C C . SER A 1 95 ? 1.821 8.924 19.891 1.00 96.56 95 SER A C 1
ATOM 762 O O . SER A 1 95 ? 1.782 8.167 18.916 1.00 96.56 95 SER A O 1
ATOM 764 N N . ASP A 1 96 ? 1.566 8.496 21.132 1.00 97.50 96 ASP A N 1
ATOM 765 C CA . ASP A 1 96 ? 1.152 7.119 21.448 1.00 97.50 96 ASP A CA 1
ATOM 766 C C . ASP A 1 96 ? -0.230 6.792 20.855 1.00 97.50 96 ASP A C 1
ATOM 768 O O . ASP A 1 96 ? -0.521 5.645 20.509 1.00 97.50 96 ASP A O 1
ATOM 772 N N . GLU A 1 97 ? -1.087 7.802 20.692 1.00 97.94 97 GLU A N 1
ATOM 773 C CA . GLU A 1 97 ? -2.393 7.661 20.055 1.00 97.94 97 GLU A CA 1
ATOM 774 C C . GLU A 1 97 ? -2.282 7.319 18.564 1.00 97.94 97 GLU A C 1
ATOM 776 O O . GLU A 1 97 ? -3.050 6.481 18.087 1.00 97.94 97 GLU A O 1
ATOM 781 N N . GLN A 1 98 ? -1.307 7.885 17.839 1.00 97.62 98 GLN A N 1
ATOM 782 C CA . GLN A 1 98 ? -1.031 7.491 16.451 1.00 97.62 98 GLN A CA 1
ATOM 783 C C . GLN A 1 98 ? -0.583 6.032 16.367 1.00 97.62 98 GLN A C 1
ATOM 785 O O . GLN A 1 98 ? -1.075 5.278 15.529 1.00 97.62 98 GLN A O 1
ATOM 790 N N . LEU A 1 99 ? 0.298 5.598 17.274 1.00 97.38 99 LEU A N 1
ATOM 791 C CA . LEU A 1 99 ? 0.745 4.207 17.324 1.00 97.38 99 LEU A CA 1
ATOM 792 C C . LEU A 1 99 ? -0.426 3.246 17.580 1.00 97.38 99 LEU A C 1
ATOM 794 O O . LEU A 1 99 ? -0.565 2.232 16.891 1.00 97.38 99 LEU A O 1
ATOM 798 N N . LEU A 1 100 ? -1.290 3.572 18.547 1.00 98.31 100 LEU A N 1
ATOM 799 C CA . LEU A 1 100 ? -2.488 2.784 18.835 1.00 98.31 100 LEU A CA 1
ATOM 800 C C . LEU A 1 100 ? -3.462 2.775 17.649 1.00 98.31 100 LEU A C 1
ATOM 802 O O . LEU A 1 100 ? -4.022 1.723 17.337 1.00 98.31 100 LEU A O 1
ATOM 806 N N . SER A 1 101 ? -3.648 3.917 16.982 1.00 98.38 101 SER A N 1
ATOM 807 C CA . SER A 1 101 ? -4.456 4.032 15.765 1.00 98.38 101 SER A CA 1
ATOM 808 C C . SER A 1 101 ? -3.943 3.090 14.685 1.00 98.38 101 SER A C 1
ATOM 810 O O . SER A 1 101 ? -4.674 2.183 14.295 1.00 98.38 101 SER A O 1
ATOM 812 N N . ILE A 1 102 ? -2.673 3.203 14.287 1.00 98.38 102 ILE A N 1
ATOM 813 C CA . ILE A 1 102 ? -2.051 2.354 13.258 1.00 98.38 102 ILE A CA 1
ATOM 814 C C . ILE A 1 102 ? -2.225 0.870 13.601 1.00 98.38 102 ILE A C 1
ATOM 816 O O . ILE A 1 102 ? -2.666 0.083 12.762 1.00 98.38 102 ILE A O 1
ATOM 820 N N . PHE A 1 103 ? -1.958 0.484 14.852 1.00 98.38 103 PHE A N 1
ATOM 821 C CA . PHE A 1 103 ? -2.142 -0.892 15.309 1.00 98.38 103 PHE A CA 1
ATOM 822 C C . PHE A 1 103 ? -3.590 -1.380 15.138 1.00 98.38 103 PHE A C 1
ATOM 824 O O . PHE A 1 103 ? -3.823 -2.475 14.618 1.00 98.38 103 PHE A O 1
ATOM 831 N N . LEU A 1 104 ? -4.576 -0.577 15.549 1.00 98.62 104 LEU A N 1
ATOM 832 C CA . LEU A 1 104 ? -5.992 -0.918 15.410 1.00 98.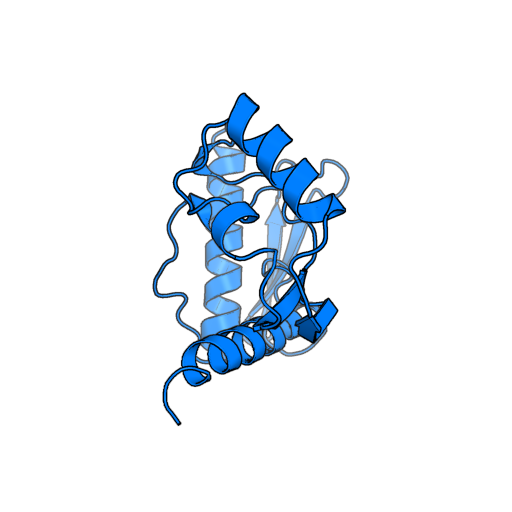62 104 LEU A CA 1
ATOM 833 C C . LEU A 1 104 ? -6.422 -0.979 13.944 1.00 98.62 104 LEU A C 1
ATOM 835 O O . LEU A 1 104 ? -7.133 -1.910 13.570 1.00 98.62 104 LEU A O 1
ATOM 839 N N . GLN A 1 105 ? -5.981 -0.034 13.114 1.00 98.62 105 GLN A N 1
ATOM 840 C CA . GLN A 1 105 ? -6.291 -0.012 11.686 1.00 98.62 105 GLN A CA 1
ATOM 841 C C . GLN A 1 105 ? -5.775 -1.271 10.982 1.00 98.62 105 GLN A C 1
ATOM 843 O O . GLN A 1 105 ? -6.544 -1.953 10.303 1.00 98.62 105 GLN A O 1
ATOM 848 N N . VAL A 1 106 ? -4.510 -1.642 11.218 1.00 98.56 106 VAL A N 1
ATOM 849 C CA . VAL A 1 106 ? -3.916 -2.884 10.694 1.00 98.56 106 VAL A CA 1
ATOM 850 C C . VAL A 1 106 ? -4.677 -4.108 11.206 1.00 98.56 106 VAL A C 1
ATOM 852 O O . VAL A 1 106 ? -5.021 -4.997 10.428 1.00 98.56 106 VAL A O 1
ATOM 855 N N . THR A 1 107 ? -5.008 -4.141 12.500 1.00 98.56 107 THR A N 1
ATOM 856 C CA . THR A 1 107 ? -5.748 -5.257 13.109 1.00 98.56 107 THR A CA 1
ATOM 857 C C . THR A 1 107 ? -7.124 -5.440 12.468 1.00 98.56 107 THR A C 1
ATOM 859 O O . THR A 1 107 ? -7.493 -6.559 12.109 1.00 98.56 107 THR A O 1
ATOM 862 N N . PHE A 1 108 ? -7.890 -4.361 12.287 1.00 98.62 108 PHE A N 1
ATOM 863 C CA . PHE A 1 108 ? -9.198 -4.439 11.640 1.00 98.62 108 PHE A CA 1
ATOM 864 C C . PHE A 1 108 ? -9.091 -4.805 10.159 1.00 98.62 108 PHE A C 1
ATOM 866 O O . PHE A 1 108 ? -9.894 -5.613 9.690 1.00 98.62 108 PHE A O 1
ATOM 873 N N . ALA A 1 109 ? -8.108 -4.262 9.438 1.00 98.44 109 ALA A N 1
ATOM 874 C CA . ALA A 1 109 ? -7.876 -4.593 8.035 1.00 98.44 109 ALA A CA 1
ATOM 875 C C . ALA A 1 109 ? -7.637 -6.099 7.849 1.00 98.44 109 ALA A C 1
ATOM 877 O O . ALA A 1 109 ? -8.305 -6.746 7.035 1.00 98.44 109 ALA A O 1
ATOM 878 N N . LEU A 1 110 ? -6.752 -6.676 8.669 1.00 98.56 110 LEU A N 1
ATOM 879 C CA . LEU A 1 110 ? -6.466 -8.108 8.661 1.00 98.56 110 LEU A CA 1
ATOM 880 C C . LEU A 1 110 ? -7.682 -8.933 9.087 1.00 98.56 110 LEU A C 1
ATOM 882 O O . LEU A 1 110 ? -8.055 -9.852 8.368 1.00 98.56 110 LEU A O 1
ATOM 886 N N . ALA A 1 111 ? -8.367 -8.578 10.177 1.00 98.50 111 ALA A N 1
ATOM 887 C CA . ALA A 1 111 ? -9.542 -9.320 10.644 1.00 98.50 111 ALA A CA 1
ATOM 888 C C . ALA A 1 111 ? -10.668 -9.370 9.593 1.00 98.50 111 ALA A C 1
ATOM 890 O O . ALA A 1 111 ? -11.348 -10.394 9.437 1.00 98.50 111 ALA A O 1
ATOM 891 N N . VAL A 1 112 ? -10.868 -8.272 8.856 1.00 98.56 112 VAL A N 1
ATOM 892 C CA . VAL A 1 112 ? -11.810 -8.197 7.734 1.00 98.56 112 VAL A CA 1
ATOM 893 C C . VAL A 1 112 ? -11.375 -9.122 6.597 1.00 98.56 112 VAL A C 1
ATOM 895 O O . VAL A 1 112 ? -12.175 -9.956 6.167 1.00 98.56 112 VAL A O 1
ATOM 898 N N . ALA A 1 113 ? -10.117 -9.035 6.158 1.00 98.19 113 ALA A N 1
ATOM 899 C CA . ALA A 1 113 ? -9.594 -9.847 5.061 1.00 98.19 113 ALA A CA 1
ATOM 900 C C . ALA A 1 113 ? -9.535 -11.351 5.398 1.00 98.19 113 ALA A C 1
ATOM 902 O O . ALA A 1 113 ? -9.902 -12.190 4.575 1.00 98.19 113 ALA A O 1
ATOM 903 N N . GLU A 1 114 ? -9.149 -11.718 6.619 1.00 98.38 114 GLU A N 1
ATOM 904 C CA . GLU A 1 114 ? -9.178 -13.095 7.126 1.00 98.38 114 GLU A CA 1
ATOM 905 C C . GLU A 1 114 ? -10.601 -13.662 7.117 1.00 98.38 114 GLU A C 1
ATOM 907 O O . GLU A 1 114 ? -10.840 -14.814 6.742 1.00 98.38 114 GLU A O 1
ATOM 912 N N . THR A 1 115 ? -11.578 -12.851 7.529 1.00 98.00 115 THR A N 1
ATOM 913 C CA . THR A 1 115 ? -12.970 -13.296 7.622 1.00 98.00 115 THR A CA 1
ATOM 914 C C . THR A 1 115 ? -13.565 -13.528 6.239 1.00 98.00 115 THR A C 1
ATOM 916 O O . THR A 1 115 ? -14.136 -14.601 6.016 1.00 98.00 115 THR A O 1
ATOM 919 N N . GLU A 1 116 ? -13.401 -12.556 5.339 1.00 97.44 116 GLU A N 1
ATOM 920 C CA . GLU A 1 116 ? -14.006 -12.550 4.005 1.00 97.44 116 GLU A CA 1
ATOM 921 C C . GLU A 1 116 ? -13.269 -13.470 3.022 1.00 97.44 116 GLU A C 1
ATOM 923 O O . GLU A 1 116 ? -13.901 -14.246 2.311 1.00 97.44 116 GLU A O 1
ATOM 928 N N . LEU A 1 117 ? -11.934 -13.437 3.017 1.00 97.00 117 LEU A N 1
ATOM 929 C CA . LEU A 1 117 ? -11.111 -14.044 1.964 1.00 97.00 117 LEU A CA 1
ATOM 930 C C . LEU A 1 117 ? -10.192 -15.169 2.460 1.00 97.00 117 LEU A C 1
ATOM 932 O O . LEU A 1 117 ? -9.487 -15.766 1.652 1.00 97.00 117 LEU A O 1
ATOM 936 N N . LYS A 1 118 ? -10.173 -15.469 3.770 1.00 97.88 118 LYS A N 1
ATOM 937 C CA . LYS A 1 118 ? -9.159 -16.357 4.387 1.00 97.88 118 LYS A CA 1
ATOM 938 C C . LYS A 1 118 ? -7.731 -15.885 4.093 1.00 97.88 118 LYS A C 1
ATOM 940 O O . LYS A 1 118 ? -6.825 -16.691 3.907 1.00 97.88 118 LYS A O 1
ATOM 945 N N . PHE A 1 119 ? -7.568 -14.567 4.009 1.00 97.62 119 PHE A N 1
ATOM 946 C CA . PHE A 1 119 ? -6.314 -13.921 3.665 1.00 97.62 119 PHE A CA 1
ATOM 947 C C . PHE A 1 119 ? -5.288 -14.035 4.795 1.00 97.62 119 PHE A C 1
ATOM 949 O O . PHE A 1 119 ? -5.625 -13.884 5.964 1.00 97.62 119 PHE A O 1
ATOM 956 N N . GLU A 1 120 ? -4.026 -14.221 4.419 1.00 96.94 120 GLU A N 1
ATOM 957 C CA . GLU A 1 120 ? -2.857 -14.087 5.285 1.00 96.94 120 GLU A CA 1
ATOM 958 C C . GLU A 1 120 ? -1.825 -13.242 4.528 1.00 96.94 120 GLU A C 1
ATOM 960 O O . GLU A 1 120 ? -1.465 -13.594 3.404 1.00 96.94 120 GLU A O 1
ATOM 965 N N . HIS A 1 121 ? -1.308 -12.163 5.126 1.00 96.25 121 HIS A N 1
ATOM 966 C CA . HIS A 1 121 ? -0.325 -11.309 4.440 1.00 96.25 121 HIS A CA 1
ATOM 967 C C . HIS A 1 121 ? 1.041 -11.995 4.274 1.00 96.25 121 HIS A C 1
ATOM 969 O O . HIS A 1 121 ? 1.727 -11.776 3.283 1.00 96.25 121 HIS A O 1
ATOM 975 N N . ARG A 1 122 ? 1.451 -12.822 5.250 1.00 96.31 122 ARG A N 1
ATOM 976 C CA . ARG A 1 122 ? 2.693 -13.636 5.282 1.00 96.31 122 ARG A CA 1
ATOM 977 C C . ARG A 1 122 ? 4.035 -12.896 5.231 1.00 96.31 122 ARG A C 1
ATOM 979 O O . ARG A 1 122 ? 5.045 -13.505 5.557 1.00 96.31 122 ARG A O 1
ATOM 986 N N . ASP A 1 123 ? 4.028 -11.613 4.899 1.00 96.44 123 ASP A N 1
ATOM 987 C CA . ASP A 1 123 ? 5.215 -10.751 4.837 1.00 96.44 123 ASP A CA 1
ATOM 988 C C . ASP A 1 123 ? 4.913 -9.315 5.314 1.00 96.44 123 ASP A C 1
ATOM 990 O O . ASP A 1 123 ? 5.267 -8.323 4.682 1.00 96.44 123 ASP A O 1
ATOM 994 N N . LEU A 1 124 ? 4.153 -9.178 6.406 1.00 96.88 124 LEU A N 1
ATOM 995 C CA . LEU A 1 124 ? 3.753 -7.868 6.935 1.00 96.88 124 LEU A CA 1
ATOM 996 C C . LEU A 1 124 ? 4.854 -7.271 7.825 1.00 96.88 124 LEU A C 1
ATOM 998 O O . LEU A 1 124 ? 4.717 -7.193 9.046 1.00 96.88 124 LEU A O 1
ATOM 1002 N N . HIS A 1 125 ? 5.968 -6.878 7.216 1.00 95.81 125 HIS A N 1
ATOM 1003 C CA . HIS A 1 125 ? 6.979 -6.047 7.867 1.00 95.81 125 HIS A CA 1
ATOM 1004 C C . HIS A 1 125 ? 6.580 -4.564 7.820 1.00 95.81 125 HIS A C 1
ATOM 1006 O O . HIS A 1 125 ? 5.735 -4.153 7.027 1.00 95.81 125 HIS A O 1
ATOM 1012 N N . TRP A 1 126 ? 7.205 -3.735 8.656 1.00 94.62 126 TRP A N 1
ATOM 1013 C CA . TRP A 1 126 ? 6.863 -2.314 8.787 1.00 94.62 126 TRP A CA 1
ATOM 1014 C C . TRP A 1 126 ? 6.944 -1.507 7.479 1.00 94.62 126 TRP A C 1
ATOM 1016 O O . TRP A 1 126 ? 6.161 -0.585 7.301 1.00 94.62 126 TRP A O 1
ATOM 1026 N N . SER A 1 127 ? 7.789 -1.878 6.513 1.00 95.06 127 SER A N 1
ATOM 1027 C CA . SER A 1 127 ? 7.849 -1.193 5.215 1.00 95.06 127 SER A CA 1
ATOM 1028 C C . SER A 1 127 ? 6.705 -1.549 4.257 1.00 95.06 127 SER A C 1
ATOM 1030 O O . SER A 1 127 ? 6.495 -0.850 3.273 1.00 95.06 127 SER A O 1
ATOM 1032 N N . ASN A 1 128 ? 5.898 -2.566 4.587 1.00 97.44 128 ASN A N 1
ATOM 1033 C CA . ASN A 1 128 ? 4.631 -2.865 3.909 1.00 97.44 128 ASN A CA 1
ATOM 1034 C C . ASN A 1 128 ? 3.423 -2.185 4.577 1.00 97.44 128 ASN A C 1
ATOM 1036 O O . ASN A 1 128 ? 2.290 -2.367 4.136 1.00 97.44 128 ASN A O 1
ATOM 1040 N N . ILE A 1 129 ? 3.645 -1.389 5.626 1.00 98.12 129 ILE A N 1
ATOM 1041 C CA . ILE A 1 129 ? 2.625 -0.527 6.223 1.00 98.12 129 ILE A CA 1
ATOM 1042 C C . ILE A 1 129 ? 2.898 0.891 5.733 1.00 98.12 129 ILE A C 1
ATOM 1044 O O . ILE A 1 129 ? 3.953 1.455 6.018 1.00 98.12 129 ILE A O 1
ATOM 1048 N N . LEU A 1 130 ? 1.957 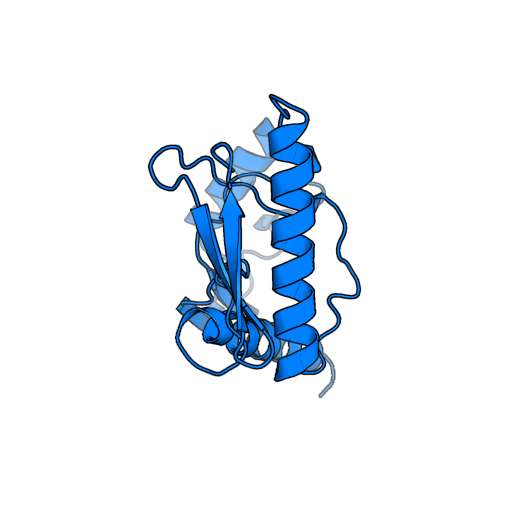1.453 4.977 1.00 98.19 130 LEU A N 1
ATOM 1049 C CA . LEU A 1 130 ? 2.056 2.804 4.431 1.00 98.19 130 LEU A CA 1
ATOM 1050 C C . LEU A 1 130 ? 1.145 3.749 5.217 1.00 98.19 130 LEU A C 1
ATOM 1052 O O . LEU A 1 130 ? -0.002 3.404 5.501 1.00 98.19 130 LEU A O 1
ATOM 1056 N N . ILE A 1 131 ? 1.668 4.922 5.559 1.00 97.75 131 ILE A N 1
ATOM 1057 C CA . ILE A 1 131 ? 0.998 5.952 6.345 1.00 97.75 131 ILE A CA 1
ATOM 1058 C C . ILE A 1 131 ? 0.759 7.173 5.461 1.00 97.75 131 ILE A C 1
ATOM 1060 O O . ILE A 1 131 ? 1.697 7.732 4.882 1.00 97.75 131 ILE A O 1
ATOM 1064 N N . THR A 1 132 ? -0.500 7.594 5.380 1.00 96.56 132 THR A N 1
ATOM 1065 C CA . THR A 1 132 ? -0.909 8.861 4.769 1.00 96.56 132 THR A CA 1
ATOM 1066 C C . THR A 1 132 ? -1.431 9.767 5.865 1.00 96.56 132 THR A C 1
ATOM 1068 O O . THR A 1 132 ? -2.358 9.390 6.573 1.00 96.56 132 THR A O 1
ATOM 1071 N N . GLU A 1 133 ? -0.859 10.961 5.981 1.00 95.19 133 GLU A N 1
ATOM 1072 C CA . GLU A 1 133 ? -1.356 11.955 6.925 1.00 95.19 133 GLU A CA 1
ATOM 1073 C C . GLU A 1 133 ? -2.644 12.603 6.385 1.00 95.19 133 GLU A C 1
ATOM 1075 O O . GLU A 1 133 ? -2.659 13.123 5.265 1.00 95.19 133 GLU A O 1
ATOM 1080 N N . ASP A 1 134 ? -3.732 12.541 7.159 1.00 93.81 134 ASP A N 1
ATOM 1081 C CA . ASP A 1 134 ? -5.058 13.070 6.800 1.00 93.81 134 ASP A CA 1
ATOM 1082 C C . ASP A 1 134 ? -5.784 13.620 8.044 1.00 93.81 134 ASP A C 1
ATOM 1084 O O . ASP A 1 134 ? -6.564 12.931 8.709 1.00 93.81 134 ASP A O 1
ATOM 1088 N N . ASP A 1 135 ? -5.546 14.898 8.347 1.00 91.06 135 ASP A N 1
ATOM 1089 C CA . ASP A 1 135 ? -6.223 15.614 9.439 1.00 91.06 135 ASP A CA 1
ATOM 1090 C C . ASP A 1 135 ? -7.719 15.866 9.164 1.00 91.06 135 ASP A C 1
ATOM 1092 O O . ASP A 1 135 ? -8.486 16.163 10.085 1.00 91.06 135 ASP A O 1
ATOM 1096 N N . GLU A 1 136 ? -8.171 15.745 7.910 1.00 94.38 136 GLU A N 1
ATOM 1097 C CA . GLU A 1 136 ? -9.573 15.968 7.538 1.00 94.38 136 GLU A CA 1
ATOM 1098 C C . GLU A 1 136 ? -10.458 14.757 7.865 1.00 94.38 136 GLU A C 1
ATOM 1100 O O . GLU A 1 136 ? -11.690 14.866 7.909 1.00 94.38 136 GLU A O 1
ATOM 1105 N N . ARG A 1 137 ? -9.846 13.602 8.150 1.00 94.00 137 ARG A N 1
ATOM 1106 C CA . ARG A 1 137 ? -10.541 12.349 8.440 1.00 94.00 137 ARG A CA 1
ATOM 1107 C C . ARG A 1 137 ? -10.242 11.868 9.858 1.00 94.00 137 ARG A C 1
ATOM 1109 O O . ARG A 1 137 ? -9.427 10.973 10.038 1.00 94.00 137 ARG A O 1
ATOM 1116 N N . PRO A 1 138 ? -10.959 12.365 10.882 1.00 96.31 138 PRO A N 1
ATOM 1117 C CA . PRO A 1 138 ? -10.685 12.030 12.284 1.00 96.31 138 PRO A CA 1
ATOM 1118 C C . PRO A 1 138 ? -11.030 10.584 12.670 1.00 96.31 138 PRO A C 1
ATOM 1120 O O . PRO A 1 138 ? -10.647 10.125 13.747 1.00 96.31 138 PRO A O 1
ATOM 1123 N N . PHE A 1 139 ? -11.779 9.863 11.829 1.00 97.88 139 PHE A N 1
ATOM 1124 C CA . PHE A 1 139 ? -12.192 8.488 12.089 1.00 97.88 139 PHE A CA 1
ATOM 1125 C C . PHE A 1 139 ? -12.216 7.645 10.815 1.00 97.88 139 PHE A C 1
ATOM 1127 O O . PHE A 1 139 ? -12.696 8.095 9.772 1.00 97.88 139 PHE A O 1
ATOM 1134 N N . LEU A 1 140 ? -11.827 6.378 10.943 1.00 97.31 140 LEU A N 1
ATOM 1135 C CA . LEU A 1 140 ? -12.075 5.336 9.951 1.00 97.31 140 LEU A CA 1
ATOM 1136 C C . LEU A 1 140 ? -13.163 4.381 10.427 1.00 97.31 140 LEU A C 1
ATOM 1138 O O . LEU A 1 140 ? -13.278 4.078 11.617 1.00 97.31 140 LEU A O 1
ATOM 1142 N N . GLN A 1 141 ? -13.969 3.908 9.480 1.00 97.12 141 GLN A N 1
ATOM 1143 C CA . GLN A 1 141 ? -15.070 2.990 9.739 1.00 97.12 141 GLN A CA 1
ATOM 1144 C C . GLN A 1 141 ? -14.774 1.619 9.149 1.00 97.12 141 GLN A C 1
ATOM 1146 O O . GLN A 1 141 ? -14.331 1.496 8.011 1.00 97.12 141 GLN A O 1
ATOM 1151 N N . TYR A 1 142 ? -15.115 0.593 9.915 1.00 98.19 142 TYR A N 1
ATOM 1152 C CA . TYR A 1 142 ? -14.968 -0.803 9.540 1.00 98.19 142 TYR A CA 1
ATOM 1153 C C . TYR A 1 142 ? -16.299 -1.512 9.708 1.00 98.19 142 TYR A C 1
ATOM 1155 O O . TYR A 1 142 ? -17.140 -1.131 10.532 1.00 98.19 142 TYR A O 1
ATOM 1163 N N . ARG A 1 143 ? -16.474 -2.598 8.965 1.00 98.44 143 ARG A N 1
ATOM 1164 C CA . ARG A 1 143 ? -17.523 -3.576 9.244 1.00 98.44 143 ARG A CA 1
ATOM 1165 C C . ARG A 1 143 ? -16.869 -4.929 9.416 1.00 98.44 143 ARG A C 1
ATOM 1167 O O . ARG A 1 143 ? -16.091 -5.322 8.565 1.00 98.44 143 ARG A O 1
ATOM 1174 N N . TRP A 1 144 ? -17.175 -5.643 10.485 1.00 98.00 144 TRP A N 1
ATOM 1175 C CA . TRP A 1 144 ? -16.672 -6.995 10.697 1.00 98.00 144 TRP A CA 1
ATOM 1176 C C . TRP A 1 144 ? -17.798 -7.865 11.234 1.00 98.00 144 TRP A C 1
ATOM 1178 O O . TRP A 1 144 ? -18.422 -7.539 12.246 1.00 98.00 144 TRP A O 1
ATOM 1188 N N . LYS A 1 145 ? -18.110 -8.944 10.509 1.00 97.06 145 LYS A N 1
ATOM 1189 C CA . LYS A 1 145 ? -19.242 -9.847 10.775 1.00 97.06 145 LYS A CA 1
ATOM 1190 C C . LYS A 1 145 ? -20.575 -9.100 10.939 1.00 97.06 145 LYS A C 1
ATOM 1192 O O . LYS A 1 145 ? -21.392 -9.446 11.786 1.00 97.06 145 LYS A O 1
ATOM 1197 N N . GLY A 1 146 ? -20.782 -8.056 10.135 1.00 96.81 146 GLY A N 1
ATOM 1198 C CA . GLY A 1 146 ? -21.981 -7.211 10.159 1.00 96.81 146 GLY A CA 1
ATOM 1199 C C . GLY A 1 146 ? -21.977 -6.105 11.223 1.00 96.81 146 GLY A C 1
ATOM 1200 O O . GLY A 1 146 ? -22.777 -5.175 11.123 1.00 96.81 146 GLY A O 1
ATOM 1201 N N . THR A 1 147 ? -21.060 -6.139 12.191 1.00 97.88 147 THR A N 1
ATOM 1202 C CA . THR A 1 147 ? -20.931 -5.103 13.226 1.00 97.88 147 THR A CA 1
ATOM 1203 C C . THR A 1 147 ? -20.068 -3.953 12.723 1.00 97.88 147 THR A C 1
ATOM 1205 O O . THR A 1 147 ? -19.017 -4.179 12.125 1.00 97.88 147 THR A O 1
ATOM 1208 N N . LYS A 1 148 ? -20.507 -2.711 12.954 1.00 97.88 148 LYS A N 1
ATOM 1209 C CA . LYS A 1 148 ? -19.739 -1.507 12.612 1.00 97.88 148 LYS A CA 1
ATOM 1210 C C . LYS A 1 148 ? -18.777 -1.142 13.741 1.00 97.88 148 LYS A C 1
ATOM 1212 O O . LYS A 1 148 ? -19.179 -1.138 14.902 1.00 97.88 148 LYS A O 1
ATOM 1217 N N . TYR A 1 149 ? -17.555 -0.777 13.379 1.00 98.19 149 TYR A N 1
ATOM 1218 C CA . TYR A 1 149 ? -16.525 -0.286 14.290 1.00 98.19 149 TYR A CA 1
ATOM 1219 C C . TYR A 1 149 ? -15.975 1.039 13.773 1.00 98.19 149 TYR A C 1
ATOM 1221 O O . TYR A 1 149 ? -15.929 1.263 12.564 1.00 98.19 149 TYR A O 1
ATOM 1229 N N . THR A 1 150 ? -15.546 1.897 14.692 1.00 98.12 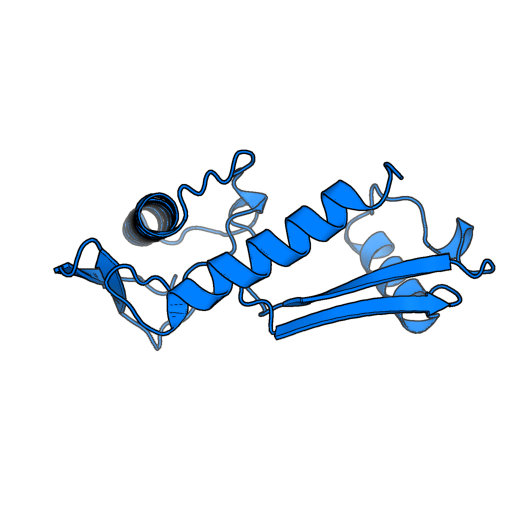150 THR A N 1
ATOM 1230 C CA . THR A 1 150 ? -14.962 3.201 14.377 1.00 98.12 150 THR A CA 1
ATOM 1231 C C . THR A 1 150 ? -13.642 3.332 15.121 1.00 98.12 150 THR A C 1
ATOM 1233 O O . THR A 1 150 ? -13.604 3.108 16.330 1.00 98.12 150 THR A O 1
ATOM 1236 N N . VAL A 1 151 ? -12.578 3.696 14.408 1.00 98.25 151 VAL A N 1
ATOM 1237 C CA . VAL A 1 151 ? -11.235 3.911 14.965 1.00 98.25 151 VAL A CA 1
ATOM 1238 C C . VAL A 1 151 ? -10.865 5.382 14.770 1.00 98.25 151 VAL A C 1
ATOM 1240 O O . VAL A 1 151 ? -10.959 5.857 13.637 1.00 98.25 151 VAL A O 1
ATOM 1243 N N . PRO A 1 152 ? -10.488 6.123 15.828 1.00 98.06 152 PRO A N 1
ATOM 1244 C CA . PRO A 1 152 ? -9.929 7.465 15.680 1.00 98.06 152 PRO A CA 1
ATOM 1245 C C . PRO A 1 152 ? -8.569 7.399 14.980 1.00 98.06 152 PRO A C 1
ATOM 1247 O O . PRO A 1 152 ? -7.743 6.571 15.353 1.00 98.06 152 PRO A O 1
ATOM 1250 N N . THR A 1 153 ? -8.349 8.252 13.982 1.00 97.75 153 THR A N 1
ATOM 1251 C CA . THR A 1 153 ? -7.137 8.227 13.142 1.00 97.75 153 THR A CA 1
ATOM 1252 C C . THR A 1 153 ? -5.953 8.909 13.806 1.00 97.75 153 THR A C 1
ATOM 1254 O O . THR A 1 153 ? -4.839 8.415 13.706 1.00 97.75 153 THR A O 1
ATOM 1257 N N . PHE A 1 154 ? -6.190 10.014 14.523 1.00 97.44 154 PHE A N 1
ATOM 1258 C CA . PHE A 1 154 ? -5.135 10.919 15.009 1.00 97.44 154 PHE A CA 1
ATOM 1259 C C . PHE A 1 154 ? -4.226 11.425 13.874 1.00 97.44 154 PHE A C 1
ATOM 1261 O O . PHE A 1 154 ? -3.014 11.564 14.041 1.00 97.44 154 PHE A O 1
ATOM 1268 N N . GLY A 1 155 ? -4.844 11.684 12.718 1.00 95.88 155 GLY A N 1
ATOM 1269 C CA . GLY A 1 155 ? -4.172 12.185 11.522 1.00 95.88 155 GLY A CA 1
ATOM 1270 C C . GLY A 1 155 ? -3.431 11.118 10.716 1.00 95.88 155 GLY A C 1
ATOM 1271 O O . GLY A 1 155 ? -2.795 11.492 9.741 1.00 95.88 155 GLY A O 1
ATOM 1272 N N . VAL A 1 156 ? -3.509 9.827 11.085 1.00 95.00 156 VAL A N 1
ATOM 1273 C CA . VAL A 1 156 ? -2.851 8.693 10.393 1.00 95.00 156 VAL A CA 1
ATOM 1274 C C . VAL A 1 156 ? -3.802 7.571 10.003 1.00 95.00 156 VAL A C 1
ATOM 1276 O O . VAL A 1 156 ? -4.873 7.429 10.641 1.00 95.00 156 VAL A O 1
#

Organism: NCBI:txid310955

Mean predicted aligned error: 3.87 Å

Foldseek 3Di:
DPPCVVVVVVVVVLAVLLVLPPDDLWHANQRWHWPDKDWDWAADDPVVLVVVVVCCVPPNDPDDRSVVGRVDIDIDMDTDIDDLAFFQVPDDDPDPLQVVLLVVNVVSSVQSCCQPPVDDPVDPDRRVRGHDFDPPDQWDWTRHNNDIDIGGNVRD

Solvent-accessible surface area (backbone atoms only — not comparable to full-atom values): 9135 Å² total; per-residue (Å²): 138,77,84,55,56,68,61,53,48,48,55,51,51,42,47,59,55,31,51,27,51,77,62,77,46,35,25,32,71,76,54,66,38,55,78,49,75,44,84,44,78,44,51,58,56,65,73,59,45,53,51,46,52,57,47,33,76,75,71,59,64,92,65,84,62,59,79,82,52,29,89,44,74,44,80,44,79,49,74,46,61,54,88,48,64,46,33,48,77,77,55,82,82,88,47,72,62,36,55,52,22,54,53,50,53,53,50,51,38,48,55,21,39,32,69,74,68,68,52,77,83,94,67,84,49,55,70,75,38,56,46,45,81,38,78,91,46,59,58,48,69,36,24,49,89,66,44,78,47,76,45,60,12,74,30,79

pLDDT: mean 95.15, std 6.15, range [46.81, 98.62]

Nearest PDB structures (foldseek):
  9flt-assembly1_A  TM=9.437E-01  e=4.948E-12  Homo sapiens
  6g39-assembly1_A  TM=9.595E-01  e=2.811E-11  Homo sapiens
  6g3a-assembly1_A  TM=9.466E-01  e=3.169E-11  Homo sapiens
  2wb8-assembly1_A  TM=9.442E-01  e=5.117E-11  Homo sapiens
  6g36-assembly1_A  TM=9.506E-01  e=1.184E-10  Homo sapiens

InterPro domains:
  IPR000719 Protein kinase domain [PS50011] (1-156)
  IPR011009 Protein kinase-like domain superfamily [SSF56112] (60-134)

Secondary structure (DSSP, 8-state):
--SSHHHHHHHHHHHHHHGGGTSSSSB---SPPEEEEEEEEESPPHHHHHHHHHHHHHH---SPPGGGTTTS-EEEEEEEE----EEGGG-----HHHHHHHHHHHHHHHHHHHHHH----S---GGG-EE---TT--EEEEEETTEEEEEE-TT-